Protein AF-F3QJ92-F1 (afdb_monomer_lite)

Secondary structure (DSSP, 8-state):
---EEEESSHHHHHHHHTTS-HHHHHHHHHHHHHHSSS-SEEEEEEEEETTEEEEEEEEGGGEEEEPPP-TTS-B--TTSPPSSSEEEEEEEEETTEEEEEEEEEEEETTEEEEETS-GGGEEEEEEPPGGGS------

Sequence (139 aa):
MAMKWRPNDLRVANVLRRNFSEKEIDENFRADIDRREFPEIIGFYREINPLLSMTFVVNSSAFSLCEDYQQEAWNPYPEILPPEEGEYLITVKIGERSEVRIGRWGIVGGDGEWVGEIQAQIQGFKELPVPYKKERKHG

Radius of gyration: 17.25 Å; chains: 1; bounding box: 54×30×50 Å

Foldseek 3Di:
DDWFKAFLDQVVLQVCVVPDDSVLVRVQLCVVVVVDVQDQWGKDKDDPDPVDIDIDIDGSVRIDGGDADDQADKDQRLSRDDPDWAWWWWWFDDPPDIDTDIWTWDQDPNDIDTPPDDSVRTRTIHHDDPVPPPPPPPD

Structure (mmCIF, N/CA/C/O backbone):
data_AF-F3QJ92-F1
#
_entry.id   AF-F3QJ92-F1
#
loop_
_atom_site.group_PDB
_atom_site.id
_atom_site.type_symbol
_atom_site.label_atom_id
_atom_site.label_alt_id
_atom_site.label_comp_id
_atom_site.label_asym_id
_atom_site.label_entity_id
_atom_site.label_seq_id
_atom_site.pdbx_PDB_ins_code
_atom_site.Cartn_x
_atom_site.Cartn_y
_atom_site.Cartn_z
_atom_site.occupancy
_atom_site.B_iso_or_equiv
_atom_site.auth_seq_id
_atom_site.auth_comp_id
_atom_site.auth_asym_id
_atom_site.auth_atom_id
_atom_site.pdbx_PDB_model_num
ATOM 1 N N . MET A 1 1 ? -8.920 -15.733 -6.005 1.00 57.53 1 MET A N 1
ATOM 2 C CA . MET A 1 1 ? -8.049 -14.856 -5.194 1.00 57.53 1 MET A CA 1
ATOM 3 C C . MET A 1 1 ? -8.952 -13.910 -4.420 1.00 57.53 1 MET A C 1
ATOM 5 O O . MET A 1 1 ? -10.008 -13.572 -4.940 1.00 57.53 1 MET A O 1
ATOM 9 N N . ALA A 1 2 ? -8.627 -13.571 -3.172 1.00 73.38 2 ALA A N 1
ATOM 10 C CA . ALA A 1 2 ? -9.459 -12.658 -2.390 1.00 73.38 2 ALA A CA 1
ATOM 11 C C . ALA A 1 2 ? -9.052 -11.214 -2.707 1.00 73.38 2 ALA A C 1
ATOM 13 O O . ALA A 1 2 ? -7.896 -10.853 -2.503 1.00 73.38 2 ALA A O 1
ATOM 14 N N . MET A 1 3 ? -9.983 -10.408 -3.215 1.00 82.75 3 MET A N 1
ATOM 15 C CA . MET A 1 3 ? -9.754 -8.975 -3.399 1.00 82.75 3 MET A CA 1
ATOM 16 C C . MET A 1 3 ? -9.686 -8.275 -2.040 1.00 82.75 3 MET A C 1
ATOM 18 O O . MET A 1 3 ? -10.430 -8.648 -1.135 1.00 82.75 3 MET A O 1
ATOM 22 N N . LYS A 1 4 ? -8.826 -7.270 -1.885 1.00 87.88 4 LYS A N 1
ATOM 23 C CA . LYS A 1 4 ? -8.653 -6.500 -0.645 1.00 87.88 4 LYS A CA 1
ATOM 24 C C . LYS A 1 4 ? -8.742 -5.011 -0.927 1.00 87.88 4 LYS A C 1
ATOM 26 O O . LYS A 1 4 ? -8.302 -4.553 -1.980 1.00 87.88 4 LYS A O 1
ATOM 31 N N . TRP A 1 5 ? -9.293 -4.264 0.016 1.00 88.62 5 TRP A N 1
ATOM 32 C CA . TRP A 1 5 ? -9.305 -2.811 -0.047 1.00 88.62 5 TRP A CA 1
ATOM 33 C C . TRP A 1 5 ? -7.938 -2.276 0.342 1.00 88.62 5 TRP A C 1
ATOM 35 O O . TRP A 1 5 ? -7.424 -2.570 1.421 1.00 88.62 5 TRP A O 1
ATOM 45 N N . ARG A 1 6 ? -7.336 -1.501 -0.558 1.00 89.62 6 ARG A N 1
ATOM 46 C CA . ARG A 1 6 ? -6.001 -0.936 -0.370 1.00 89.62 6 ARG A CA 1
ATOM 47 C C . ARG A 1 6 ? -5.987 0.546 -0.728 1.00 89.62 6 ARG A C 1
ATOM 49 O O . ARG A 1 6 ? -6.745 0.946 -1.614 1.00 89.62 6 ARG A O 1
ATOM 56 N N . PRO A 1 7 ? -5.154 1.364 -0.061 1.00 89.56 7 PRO A N 1
ATOM 57 C CA . PRO A 1 7 ? -5.062 2.777 -0.389 1.00 89.56 7 PRO A CA 1
ATOM 58 C C . PRO A 1 7 ? -4.461 2.972 -1.783 1.00 89.56 7 PRO A C 1
ATOM 60 O O . PRO A 1 7 ? -3.349 2.523 -2.013 1.00 89.56 7 PRO A O 1
ATOM 63 N N . ASN A 1 8 ? -5.150 3.670 -2.680 1.00 84.81 8 ASN A N 1
ATOM 64 C CA . ASN A 1 8 ? -4.718 3.928 -4.062 1.00 84.81 8 ASN A CA 1
ATOM 65 C C . ASN A 1 8 ? -3.875 5.212 -4.222 1.00 84.81 8 ASN A C 1
ATOM 67 O O . ASN A 1 8 ? -3.446 5.556 -5.323 1.00 84.81 8 ASN A O 1
ATOM 71 N N . ASP A 1 9 ? -3.623 5.919 -3.117 1.00 85.31 9 ASP A N 1
ATOM 72 C CA . ASP A 1 9 ? -2.714 7.058 -3.033 1.00 85.31 9 ASP A CA 1
ATOM 73 C C . ASP A 1 9 ? -1.500 6.693 -2.168 1.00 85.31 9 ASP A C 1
ATOM 75 O O . ASP A 1 9 ? -1.635 6.277 -1.016 1.00 85.31 9 ASP A O 1
ATOM 79 N N . LEU A 1 10 ? -0.292 6.883 -2.707 1.00 79.50 10 LEU A N 1
ATOM 80 C CA . LEU A 1 10 ? 0.963 6.534 -2.031 1.00 79.50 10 LEU A CA 1
ATOM 81 C C . LEU A 1 10 ? 1.181 7.286 -0.711 1.00 79.50 10 LEU A C 1
ATOM 83 O O . LEU A 1 10 ? 1.762 6.732 0.220 1.00 79.50 10 LEU A O 1
ATOM 87 N N . ARG A 1 11 ? 0.746 8.548 -0.604 1.00 82.75 11 ARG A N 1
ATOM 88 C CA . ARG A 1 11 ? 0.918 9.331 0.629 1.00 82.75 11 ARG A CA 1
ATOM 89 C C . ARG A 1 11 ? -0.011 8.805 1.710 1.00 82.75 11 ARG A C 1
ATOM 91 O O . ARG A 1 11 ? 0.432 8.616 2.841 1.00 82.75 11 ARG A O 1
ATOM 98 N N . VAL A 1 12 ? -1.263 8.525 1.351 1.00 88.81 12 VAL A N 1
ATOM 99 C CA . VAL A 1 12 ? -2.234 7.882 2.244 1.00 88.81 12 VAL A CA 1
ATOM 100 C C . VAL A 1 12 ? -1.714 6.513 2.679 1.00 88.81 12 VAL A C 1
ATOM 102 O O . VAL A 1 12 ? -1.661 6.235 3.877 1.00 88.81 12 VAL A O 1
ATOM 105 N N . ALA A 1 13 ? -1.253 5.694 1.731 1.00 87.00 13 ALA A N 1
ATOM 106 C CA . ALA A 1 13 ? -0.707 4.371 2.002 1.00 87.00 13 ALA A CA 1
ATOM 107 C C . ALA A 1 13 ? 0.460 4.427 2.998 1.00 87.00 13 ALA A C 1
ATOM 109 O O . ALA A 1 13 ? 0.458 3.703 3.991 1.00 87.00 13 ALA A O 1
ATOM 110 N N . ASN A 1 14 ? 1.422 5.331 2.788 1.00 83.19 14 ASN A N 1
ATOM 111 C CA . ASN A 1 14 ? 2.583 5.477 3.666 1.00 83.19 14 ASN A CA 1
ATOM 112 C C . ASN A 1 14 ? 2.197 5.929 5.082 1.00 83.19 14 ASN A C 1
ATOM 114 O O . ASN A 1 14 ? 2.737 5.415 6.060 1.00 83.19 14 ASN A O 1
ATOM 118 N N . VAL A 1 15 ? 1.248 6.862 5.217 1.00 88.94 15 VAL A N 1
ATOM 119 C CA . VAL A 1 15 ? 0.770 7.312 6.536 1.00 88.94 15 VAL A CA 1
ATOM 120 C C . VAL A 1 15 ? 0.066 6.178 7.279 1.00 88.94 15 VAL A C 1
ATOM 122 O O . VAL A 1 15 ? 0.338 5.963 8.463 1.00 88.94 15 VAL A O 1
ATOM 125 N N . LEU A 1 16 ? -0.807 5.433 6.597 1.00 91.06 16 LEU A N 1
ATOM 126 C CA . LEU A 1 16 ? -1.531 4.326 7.216 1.00 91.06 16 LEU A CA 1
ATOM 127 C C . LEU A 1 16 ? -0.586 3.184 7.599 1.00 91.06 16 LEU A C 1
ATOM 129 O O . LEU A 1 16 ? -0.650 2.719 8.729 1.00 91.06 16 LEU A O 1
ATOM 133 N N . ARG A 1 17 ? 0.356 2.793 6.735 1.00 89.00 17 ARG A N 1
ATOM 134 C CA . ARG A 1 17 ? 1.298 1.682 6.989 1.00 89.00 17 ARG A CA 1
ATOM 135 C C . ARG A 1 17 ? 2.239 1.891 8.161 1.00 89.00 17 ARG A C 1
ATOM 137 O O . ARG A 1 17 ? 2.628 0.928 8.810 1.00 89.00 17 ARG A O 1
ATOM 144 N N . ARG A 1 18 ? 2.580 3.143 8.464 1.00 87.81 18 ARG A N 1
ATOM 145 C CA . ARG A 1 18 ? 3.355 3.480 9.668 1.00 87.81 18 ARG A CA 1
ATOM 146 C C . ARG A 1 18 ? 2.605 3.173 10.959 1.00 87.81 18 ARG A C 1
ATOM 148 O O . ARG A 1 18 ? 3.222 3.063 12.011 1.00 87.81 18 ARG A O 1
ATOM 155 N N . ASN A 1 19 ? 1.281 3.071 10.883 1.00 90.81 19 ASN A N 1
ATOM 156 C CA . ASN A 1 19 ? 0.411 2.957 12.043 1.00 90.81 19 ASN A CA 1
ATOM 157 C C . ASN A 1 19 ? -0.429 1.685 12.045 1.00 90.81 19 ASN A C 1
ATOM 159 O O . ASN A 1 19 ? -0.901 1.321 13.115 1.00 90.81 19 ASN A O 1
ATOM 163 N N . PHE A 1 20 ? -0.631 1.030 10.899 1.00 91.19 20 PHE A N 1
ATOM 164 C CA . PHE A 1 20 ? -1.510 -0.119 10.687 1.00 91.19 20 PHE A CA 1
ATOM 165 C C . PHE A 1 20 ? -0.893 -1.114 9.707 1.00 91.19 20 PHE A C 1
ATOM 167 O O . PHE A 1 20 ? -0.297 -0.736 8.703 1.00 91.19 20 PHE A O 1
ATOM 174 N N . SER A 1 21 ? -1.075 -2.401 9.984 1.00 89.19 21 SER A N 1
ATOM 175 C CA . SER A 1 21 ? -0.761 -3.467 9.035 1.00 89.19 21 SER A CA 1
ATOM 176 C C . SER A 1 21 ? -1.748 -3.473 7.862 1.00 89.19 21 SER A C 1
ATOM 178 O O . SER A 1 21 ? -2.895 -3.056 8.001 1.00 89.19 21 SER A O 1
ATOM 180 N N . GLU A 1 22 ? -1.345 -4.027 6.713 1.00 86.25 22 GLU A N 1
ATOM 181 C CA . GLU A 1 22 ? -2.235 -4.188 5.546 1.00 86.25 22 GLU A CA 1
ATOM 182 C C . GLU A 1 22 ? -3.529 -4.939 5.883 1.00 86.25 22 GLU A C 1
ATOM 184 O O . GLU A 1 22 ? -4.590 -4.631 5.346 1.00 86.25 22 GLU A O 1
ATOM 189 N N . LYS A 1 23 ? -3.445 -5.914 6.796 1.00 89.12 23 LYS A N 1
ATOM 190 C CA . LYS A 1 23 ? -4.609 -6.664 7.268 1.00 89.12 23 LYS A CA 1
ATOM 191 C C . LYS A 1 23 ? -5.576 -5.759 8.033 1.00 89.12 23 LYS A C 1
ATOM 193 O O . LYS A 1 23 ? -6.763 -5.768 7.740 1.00 89.12 23 LYS A O 1
ATOM 198 N N . GLU A 1 24 ? -5.067 -4.960 8.972 1.00 92.44 24 GLU A N 1
ATOM 199 C CA . GLU A 1 24 ? -5.894 -4.009 9.724 1.00 92.44 24 GLU A CA 1
ATOM 200 C C . GLU A 1 24 ? -6.519 -2.954 8.807 1.00 92.44 24 GLU A C 1
ATOM 202 O O . GLU A 1 24 ? -7.640 -2.520 9.060 1.00 92.44 24 GLU A O 1
ATOM 207 N N . ILE A 1 25 ? -5.817 -2.543 7.746 1.00 92.12 25 ILE A N 1
ATOM 208 C CA . ILE A 1 25 ? -6.340 -1.577 6.778 1.00 92.12 25 ILE A CA 1
ATOM 209 C C . ILE A 1 25 ? -7.549 -2.159 6.024 1.00 92.12 25 ILE A C 1
ATOM 211 O O . ILE A 1 25 ? -8.610 -1.534 6.015 1.00 92.12 25 ILE A O 1
ATOM 215 N N . ASP A 1 26 ? -7.414 -3.361 5.449 1.00 91.81 26 ASP A N 1
ATOM 216 C CA . ASP A 1 26 ? -8.501 -4.046 4.728 1.00 91.81 26 ASP A CA 1
ATOM 217 C C . ASP A 1 26 ? -9.689 -4.356 5.654 1.00 91.81 26 ASP A C 1
ATOM 219 O O . ASP A 1 26 ? -10.835 -4.071 5.310 1.00 91.81 26 ASP A O 1
ATOM 223 N N . GLU A 1 27 ? -9.434 -4.881 6.857 1.00 91.56 27 GLU A N 1
ATOM 224 C CA . GLU A 1 27 ? -10.488 -5.236 7.816 1.00 91.56 27 GLU A CA 1
ATOM 225 C C . GLU A 1 27 ? -11.277 -4.013 8.306 1.00 91.56 27 GLU A C 1
ATOM 227 O O . GLU A 1 2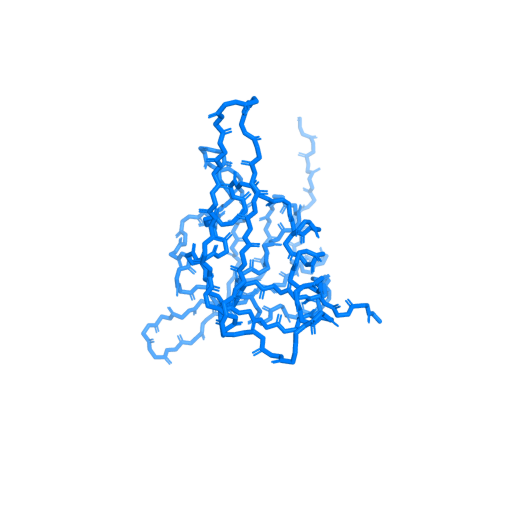7 ? -12.505 -4.078 8.375 1.00 91.56 27 GLU A O 1
ATOM 232 N N . ASN A 1 28 ? -10.609 -2.890 8.602 1.00 90.50 28 ASN A N 1
ATOM 233 C CA . ASN A 1 28 ? -11.299 -1.660 9.008 1.00 90.50 28 ASN A CA 1
ATOM 234 C C . ASN A 1 28 ? -12.142 -1.082 7.868 1.00 90.50 28 ASN A C 1
ATOM 236 O O . ASN A 1 28 ? -13.296 -0.719 8.090 1.00 90.50 28 ASN A O 1
ATOM 240 N N . PHE A 1 29 ? -11.595 -1.030 6.649 1.00 90.06 29 PHE A N 1
ATOM 241 C CA . PHE A 1 29 ? -12.340 -0.522 5.498 1.00 90.06 29 PHE A CA 1
ATOM 242 C C . PHE A 1 29 ? -13.585 -1.376 5.224 1.00 90.06 29 PHE A C 1
ATOM 244 O O . PHE A 1 29 ? -14.684 -0.842 5.061 1.00 90.06 29 PHE A O 1
ATOM 251 N N . ARG A 1 30 ? -13.433 -2.708 5.235 1.00 89.00 30 ARG A N 1
ATOM 252 C CA . ARG A 1 30 ? -14.548 -3.653 5.072 1.00 89.00 30 ARG A CA 1
ATOM 253 C C . ARG A 1 30 ? -15.609 -3.480 6.150 1.00 89.00 30 ARG A C 1
ATOM 255 O O . ARG A 1 30 ? -16.790 -3.415 5.838 1.00 89.00 30 ARG A O 1
ATOM 262 N N . ALA A 1 31 ? -15.198 -3.352 7.409 1.00 86.69 31 ALA A N 1
ATOM 263 C CA . ALA A 1 31 ? -16.140 -3.163 8.503 1.00 86.69 31 ALA A CA 1
ATOM 264 C C . ALA A 1 31 ? -16.985 -1.888 8.339 1.00 86.69 31 ALA A C 1
ATOM 266 O O . ALA A 1 31 ? -18.152 -1.893 8.728 1.00 86.69 31 ALA A O 1
ATOM 267 N N . ASP A 1 32 ? -16.430 -0.814 7.769 1.00 85.44 32 ASP A N 1
ATOM 268 C CA . ASP A 1 32 ? -17.165 0.434 7.543 1.00 85.44 32 ASP A CA 1
ATOM 269 C C . ASP A 1 32 ? -18.097 0.356 6.322 1.00 85.44 32 ASP A C 1
ATOM 271 O O . ASP A 1 32 ? -19.254 0.767 6.427 1.00 85.44 32 ASP A O 1
ATOM 275 N N . ILE A 1 33 ? -17.646 -0.212 5.196 1.00 82.62 33 ILE A N 1
ATOM 276 C CA . ILE A 1 33 ? -18.477 -0.361 3.984 1.00 82.62 33 ILE A CA 1
ATOM 277 C C . ILE A 1 33 ? -19.583 -1.419 4.141 1.00 82.62 33 ILE A C 1
ATOM 279 O O . ILE A 1 33 ? -20.658 -1.261 3.573 1.00 82.62 33 ILE A O 1
ATOM 283 N N . ASP A 1 34 ? -19.373 -2.458 4.956 1.00 80.25 34 ASP A N 1
ATOM 284 C CA . ASP A 1 34 ? -20.410 -3.453 5.269 1.00 80.25 34 ASP A CA 1
ATOM 285 C C . ASP A 1 34 ? -21.496 -2.874 6.196 1.00 80.25 34 ASP A C 1
ATOM 287 O O . ASP A 1 34 ? -22.637 -3.338 6.207 1.00 80.25 34 ASP A O 1
ATOM 291 N N . ARG A 1 35 ? -21.150 -1.863 7.006 1.00 76.56 35 ARG A N 1
ATOM 292 C CA . ARG A 1 35 ? -22.068 -1.215 7.961 1.00 76.56 35 ARG A CA 1
ATOM 293 C C . ARG A 1 35 ? -22.793 -0.004 7.387 1.00 76.56 35 ARG A C 1
ATOM 295 O O . ARG A 1 35 ? -23.847 0.361 7.909 1.00 76.56 35 ARG A O 1
ATOM 302 N N . ARG A 1 36 ? -22.213 0.666 6.393 1.00 69.62 36 ARG A N 1
ATOM 303 C CA . ARG A 1 36 ? -22.710 1.921 5.818 1.00 69.62 36 ARG A CA 1
ATOM 304 C C . ARG A 1 36 ? -22.731 1.783 4.302 1.00 69.62 36 ARG A C 1
ATOM 306 O O . ARG A 1 36 ? -21.717 1.424 3.719 1.00 69.62 36 ARG A O 1
ATOM 313 N N . GLU A 1 37 ? -23.845 2.120 3.653 1.00 66.06 37 GLU A N 1
ATOM 314 C CA . GLU A 1 37 ? -23.861 2.249 2.191 1.00 66.06 37 GLU A CA 1
ATOM 315 C C . GLU A 1 37 ? -22.891 3.368 1.777 1.00 66.06 37 GLU A C 1
ATOM 317 O O . GLU A 1 37 ? -23.198 4.547 1.925 1.00 66.06 37 GLU A O 1
ATOM 322 N N . PHE A 1 38 ? -21.702 2.980 1.306 1.00 64.56 38 PHE A N 1
ATOM 323 C CA . PHE A 1 38 ? -20.657 3.849 0.751 1.00 64.56 38 PHE A CA 1
ATOM 324 C C . PHE A 1 38 ? -20.296 5.062 1.627 1.00 64.56 38 PHE A C 1
ATOM 326 O O . PHE A 1 38 ? -20.601 6.204 1.274 1.00 64.56 38 PHE A O 1
ATOM 333 N N . PRO A 1 39 ? -19.603 4.852 2.762 1.00 79.31 39 PRO A N 1
ATOM 334 C CA . PRO A 1 39 ? -19.139 5.964 3.580 1.00 79.31 39 PRO A CA 1
ATOM 335 C C . PRO A 1 39 ? -18.194 6.863 2.769 1.00 79.31 39 PRO A C 1
ATOM 337 O O . PRO A 1 39 ? -17.254 6.375 2.151 1.00 79.31 39 PRO A O 1
ATOM 340 N N . GLU A 1 40 ? -18.397 8.183 2.795 1.00 86.94 40 GLU A N 1
ATOM 341 C CA . GLU A 1 40 ? -17.460 9.149 2.183 1.00 86.94 40 GLU A CA 1
ATOM 342 C C . GLU A 1 40 ? -16.095 9.155 2.888 1.00 86.94 40 GLU A C 1
ATOM 344 O O . GLU A 1 40 ? -15.077 9.552 2.322 1.00 86.94 40 GLU A O 1
ATOM 349 N N . ILE A 1 41 ? -16.075 8.729 4.151 1.00 89.81 41 ILE A N 1
ATOM 350 C CA . ILE A 1 41 ? -14.928 8.815 5.044 1.00 89.81 41 ILE A CA 1
ATOM 351 C C . ILE A 1 41 ? -14.804 7.522 5.846 1.00 89.81 41 ILE A C 1
ATOM 353 O O . ILE A 1 41 ? -15.787 7.049 6.414 1.00 89.81 41 ILE A O 1
ATOM 357 N N . ILE A 1 42 ? -13.575 7.022 5.949 1.00 90.56 42 ILE A N 1
ATOM 358 C CA . ILE A 1 42 ? -13.178 5.872 6.761 1.00 90.56 42 ILE A CA 1
ATOM 359 C C . ILE A 1 42 ? -12.332 6.358 7.938 1.00 90.56 42 ILE A C 1
ATOM 361 O O . ILE A 1 42 ? -11.399 7.152 7.766 1.00 90.56 42 ILE A O 1
ATOM 365 N N . GLY A 1 43 ? -12.663 5.879 9.137 1.00 90.62 43 GLY A N 1
ATOM 366 C CA . GLY A 1 43 ? -11.916 6.163 10.360 1.00 90.62 43 GLY A CA 1
ATOM 367 C C . GLY A 1 43 ? -11.021 4.994 10.769 1.00 90.62 43 GLY A C 1
ATOM 368 O O . GLY A 1 43 ? -11.513 3.891 10.978 1.00 90.62 43 GLY A O 1
ATOM 369 N N . PHE A 1 44 ? -9.724 5.242 10.960 1.00 92.69 44 PHE A N 1
ATOM 370 C CA . PHE A 1 44 ? -8.795 4.281 11.563 1.00 92.69 44 PHE A CA 1
ATOM 371 C C . PHE A 1 44 ? -8.426 4.729 12.972 1.00 92.69 44 PHE A C 1
ATOM 373 O O . PHE A 1 44 ? -8.010 5.871 13.175 1.00 92.69 44 PHE A O 1
ATOM 380 N N . TYR A 1 45 ? -8.546 3.824 13.939 1.00 90.88 45 TYR A N 1
ATOM 381 C CA . TYR A 1 45 ? -8.322 4.106 15.354 1.00 90.88 45 TYR A CA 1
ATOM 382 C C . TYR A 1 45 ? -7.168 3.270 15.908 1.00 90.88 45 TYR A C 1
ATOM 384 O O . TYR A 1 45 ? -7.123 2.055 15.714 1.00 90.88 45 TYR A O 1
ATOM 392 N N . ARG A 1 46 ? -6.255 3.912 16.642 1.00 91.19 46 ARG A N 1
ATOM 393 C CA . ARG A 1 46 ? -5.170 3.253 17.377 1.00 91.19 46 ARG A CA 1
ATOM 394 C C . ARG A 1 46 ? -5.109 3.806 18.797 1.00 91.19 46 ARG A C 1
ATOM 396 O O . ARG A 1 46 ? -4.875 4.998 18.992 1.00 91.19 46 ARG A O 1
ATOM 403 N N . GLU A 1 47 ? -5.288 2.945 19.792 1.00 93.38 47 GLU A N 1
ATOM 404 C CA . GLU A 1 47 ? -5.010 3.307 21.183 1.00 93.38 47 GLU A CA 1
ATOM 405 C C . GLU A 1 47 ? -3.496 3.302 21.420 1.00 93.38 47 GLU A C 1
ATOM 407 O O . GLU A 1 47 ? -2.809 2.350 21.050 1.00 93.38 47 GLU A O 1
ATOM 412 N N . ILE A 1 48 ? -2.975 4.379 22.008 1.00 90.94 48 ILE A N 1
ATOM 413 C CA . ILE A 1 48 ? -1.563 4.500 22.392 1.00 90.94 48 ILE A CA 1
ATOM 414 C C . ILE A 1 48 ? -1.402 4.142 23.873 1.00 90.94 48 ILE A C 1
ATOM 416 O O . ILE A 1 48 ? -0.443 3.476 24.256 1.00 90.94 48 ILE A O 1
ATOM 420 N N . ASN A 1 49 ? -2.345 4.587 24.706 1.00 93.50 49 ASN A N 1
ATOM 421 C CA . ASN A 1 49 ? -2.515 4.193 26.102 1.00 93.50 49 ASN A CA 1
ATOM 422 C C . ASN A 1 49 ? -3.960 4.520 26.555 1.00 93.50 49 ASN A C 1
ATOM 424 O O . ASN A 1 49 ? -4.684 5.175 25.803 1.00 93.50 49 ASN A O 1
ATOM 428 N N . PRO A 1 50 ? -4.372 4.173 27.790 1.00 95.62 50 PRO A N 1
ATOM 429 C CA . PRO A 1 50 ? -5.760 4.348 28.235 1.00 95.62 50 PRO A CA 1
ATOM 430 C C . PRO A 1 50 ? -6.306 5.785 28.203 1.00 95.62 50 PRO A C 1
ATOM 432 O O . PRO A 1 50 ? -7.514 5.982 28.295 1.00 95.62 50 PRO A O 1
ATOM 435 N N . LEU A 1 51 ? -5.436 6.796 28.120 1.00 95.31 51 LEU A N 1
ATOM 436 C CA . LEU A 1 51 ? -5.803 8.214 28.084 1.00 95.31 51 LEU A CA 1
ATOM 437 C C . LEU A 1 51 ? -5.490 8.883 26.736 1.00 95.31 51 LEU A C 1
ATOM 439 O O . LEU A 1 51 ? -5.806 10.059 26.561 1.00 95.31 51 LEU A O 1
ATOM 443 N N . LEU A 1 52 ? -4.854 8.175 25.797 1.00 92.62 52 LEU A N 1
ATOM 444 C CA . LEU A 1 52 ? -4.395 8.729 24.526 1.00 92.62 52 LEU A CA 1
ATOM 445 C C . LEU A 1 52 ? -4.659 7.764 23.374 1.00 92.62 52 LEU A C 1
ATOM 447 O O . LEU A 1 52 ? -4.148 6.644 23.336 1.00 92.62 52 LEU A O 1
ATOM 451 N N . SER A 1 53 ? -5.368 8.261 22.370 1.00 92.75 53 SER A N 1
ATOM 452 C CA . SER A 1 53 ? -5.604 7.564 21.115 1.00 92.75 53 SER A CA 1
ATOM 453 C C . SER A 1 53 ? -5.312 8.461 19.921 1.00 92.75 53 SER A C 1
ATOM 455 O O . SER A 1 53 ? -5.327 9.690 20.010 1.00 92.75 53 SER A O 1
ATOM 457 N N . MET A 1 54 ? -5.020 7.824 18.794 1.00 93.94 54 MET A N 1
ATOM 458 C CA . MET A 1 54 ? -4.795 8.471 17.514 1.00 93.94 54 MET A CA 1
ATOM 459 C C . MET A 1 54 ? -5.865 8.011 16.529 1.00 93.94 54 MET A C 1
ATOM 461 O O . MET A 1 54 ? -6.157 6.820 16.419 1.00 93.94 54 MET A O 1
ATOM 465 N N . THR A 1 55 ? -6.456 8.973 15.824 1.00 92.69 55 THR A N 1
ATOM 466 C CA . THR A 1 55 ? -7.476 8.721 14.804 1.00 92.69 55 THR A CA 1
ATOM 467 C C . THR A 1 55 ? -7.004 9.278 13.471 1.00 92.69 55 THR A C 1
ATOM 469 O O . THR A 1 55 ? -6.587 10.433 13.395 1.00 92.69 55 THR A O 1
ATOM 472 N N . PHE A 1 56 ? -7.101 8.467 12.422 1.00 93.12 56 PHE A N 1
ATOM 473 C CA . PHE A 1 56 ? -6.878 8.881 11.042 1.00 93.12 56 PHE A CA 1
ATOM 474 C C . PHE A 1 56 ? -8.209 8.887 10.314 1.00 93.12 56 PHE A C 1
ATOM 476 O O . PHE A 1 56 ? -8.979 7.934 10.402 1.00 93.12 56 PHE A O 1
ATOM 483 N N . VAL A 1 57 ? -8.4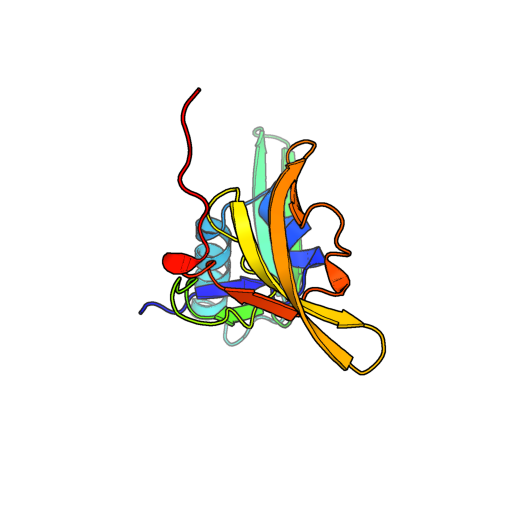62 9.968 9.591 1.00 92.44 57 VAL A N 1
ATOM 484 C CA . VAL A 1 57 ? -9.696 10.179 8.844 1.00 92.44 57 VAL A CA 1
ATOM 485 C C . VAL A 1 57 ? -9.314 10.287 7.379 1.00 92.44 57 VAL A C 1
ATOM 487 O O . VAL A 1 57 ? -8.547 11.175 7.006 1.00 92.44 57 VAL A O 1
ATOM 490 N N . VAL A 1 58 ? -9.797 9.355 6.564 1.00 92.38 58 VAL A N 1
ATOM 491 C CA . VAL A 1 58 ? -9.394 9.228 5.160 1.00 92.38 58 VAL A CA 1
ATOM 492 C C . VAL A 1 58 ? -10.637 9.197 4.285 1.00 92.38 58 VAL A C 1
ATOM 494 O O . VAL A 1 58 ? -11.614 8.541 4.632 1.00 92.38 58 VAL A O 1
ATOM 497 N N . ASN A 1 59 ? -10.616 9.896 3.151 1.00 92.94 59 ASN A N 1
ATOM 498 C CA . ASN A 1 59 ? -11.702 9.785 2.180 1.00 92.94 59 ASN A CA 1
ATOM 499 C C . ASN A 1 59 ? -11.723 8.364 1.593 1.00 92.94 59 ASN A C 1
ATOM 501 O O . ASN A 1 59 ? -10.671 7.838 1.225 1.00 92.94 59 ASN A O 1
ATOM 505 N N . SER A 1 60 ? -12.897 7.744 1.488 1.00 90.38 60 SER A N 1
ATOM 506 C CA . SER A 1 60 ? -13.020 6.388 0.939 1.00 90.38 60 SER A CA 1
ATOM 507 C C . SER A 1 60 ? -12.580 6.291 -0.523 1.00 90.38 60 SER A C 1
ATOM 509 O O . SER A 1 60 ? -12.112 5.236 -0.940 1.00 90.38 60 SER A O 1
ATOM 511 N N . SER A 1 61 ? -12.614 7.395 -1.280 1.00 90.31 61 SER A N 1
ATOM 512 C CA . SER A 1 61 ? -12.092 7.468 -2.651 1.00 90.31 61 SER A CA 1
ATOM 513 C C . SER A 1 61 ? -10.588 7.204 -2.743 1.00 90.31 61 SER A C 1
ATOM 515 O O . SER A 1 61 ? -10.083 6.904 -3.823 1.00 90.31 61 SER A O 1
ATOM 517 N N . ALA A 1 62 ? -9.861 7.328 -1.627 1.00 90.19 62 ALA A N 1
ATOM 518 C CA . ALA A 1 62 ? -8.446 6.992 -1.542 1.00 90.19 62 ALA A CA 1
ATOM 519 C C . ALA A 1 62 ? -8.198 5.478 -1.465 1.00 90.19 62 ALA A C 1
ATOM 521 O O . ALA A 1 62 ? -7.068 5.069 -1.218 1.00 90.19 62 ALA A O 1
ATOM 522 N N . PHE A 1 63 ? -9.229 4.645 -1.632 1.00 90.25 63 PHE A N 1
ATOM 523 C CA . PHE A 1 63 ? -9.130 3.193 -1.626 1.00 90.25 63 PHE A CA 1
ATOM 524 C C . PHE A 1 63 ? -9.671 2.590 -2.915 1.00 90.25 63 PHE A C 1
ATOM 526 O O . PHE A 1 63 ? -10.656 3.053 -3.489 1.00 90.25 63 PHE A O 1
ATOM 533 N N . SER A 1 64 ? -9.032 1.506 -3.335 1.00 87.62 64 SER A N 1
ATOM 534 C CA . SER A 1 64 ? -9.458 0.675 -4.451 1.00 87.62 64 SER A CA 1
ATOM 535 C C . SER A 1 64 ? -9.496 -0.782 -4.017 1.00 87.62 64 SER A C 1
ATOM 537 O O . SER A 1 64 ? -8.744 -1.213 -3.138 1.00 87.62 64 SER A O 1
ATOM 539 N N . LEU A 1 65 ? -10.385 -1.547 -4.644 1.00 86.44 65 LEU A N 1
ATOM 540 C CA . LEU A 1 65 ? -10.424 -2.990 -4.491 1.00 86.44 65 LEU A CA 1
ATOM 541 C C . LEU A 1 65 ? -9.359 -3.597 -5.414 1.00 86.44 65 LEU A C 1
ATOM 543 O O . LEU A 1 65 ? -9.465 -3.493 -6.636 1.00 86.44 65 LEU A O 1
ATOM 547 N N . CYS A 1 66 ? -8.329 -4.199 -4.825 1.00 82.81 66 CYS A N 1
ATOM 548 C CA . CYS A 1 66 ? -7.148 -4.687 -5.536 1.00 82.81 66 CYS A CA 1
ATOM 549 C C . CYS A 1 66 ? -6.892 -6.165 -5.221 1.00 82.81 66 CYS A C 1
ATOM 551 O O . CYS A 1 66 ? -7.242 -6.666 -4.148 1.00 82.81 66 CYS A O 1
ATOM 553 N N . GLU A 1 67 ? -6.252 -6.876 -6.144 1.00 80.50 67 GLU A N 1
ATOM 554 C CA . GLU A 1 67 ? -5.737 -8.219 -5.869 1.00 80.50 67 GLU A CA 1
ATOM 555 C C . GLU A 1 67 ? -4.441 -8.156 -5.043 1.00 80.50 67 GLU A C 1
ATOM 557 O O . GLU A 1 67 ? -3.782 -7.119 -4.946 1.00 80.50 67 GLU A O 1
ATOM 562 N N . ASP A 1 68 ? -4.079 -9.272 -4.409 1.00 78.00 68 ASP A N 1
ATOM 563 C CA . ASP A 1 68 ? -2.764 -9.413 -3.785 1.00 78.00 68 ASP A CA 1
ATOM 564 C C . ASP A 1 68 ? -1.655 -9.421 -4.845 1.00 78.00 68 ASP A C 1
ATOM 566 O O . ASP A 1 68 ? -1.874 -9.864 -5.973 1.00 78.00 68 ASP A O 1
ATOM 570 N N . TYR A 1 69 ? -0.446 -8.999 -4.456 1.00 79.19 69 TYR A N 1
ATOM 571 C CA . TYR A 1 69 ? 0.742 -9.108 -5.305 1.00 79.19 69 TYR A CA 1
ATOM 572 C C . TYR A 1 69 ? 0.869 -10.524 -5.887 1.00 79.19 69 TYR A C 1
ATOM 574 O O . TYR A 1 69 ? 0.894 -11.508 -5.147 1.00 79.19 69 TYR A O 1
ATOM 582 N N . GLN A 1 70 ? 0.944 -10.609 -7.215 1.00 80.69 70 GLN A N 1
ATOM 583 C CA . GLN A 1 70 ? 1.184 -11.843 -7.955 1.00 80.69 70 GLN A CA 1
ATOM 584 C C . GLN A 1 70 ? 2.585 -11.772 -8.556 1.00 80.69 70 GLN A C 1
ATOM 586 O O . GLN A 1 70 ? 2.864 -10.893 -9.370 1.00 80.69 70 GLN A O 1
ATOM 591 N N . GLN A 1 71 ? 3.453 -12.706 -8.176 1.00 81.38 71 GLN A N 1
ATOM 592 C CA . GLN A 1 71 ? 4.867 -12.709 -8.556 1.00 81.38 71 GLN A CA 1
ATOM 593 C C . GLN A 1 71 ? 5.061 -12.712 -10.087 1.00 81.38 71 GLN A C 1
ATOM 595 O O . GLN A 1 71 ? 5.958 -12.062 -10.628 1.00 81.38 71 GLN A O 1
ATOM 600 N N . GLU A 1 72 ? 4.201 -13.426 -10.810 1.00 83.12 72 GLU A N 1
ATOM 601 C CA . GLU A 1 72 ? 4.275 -13.606 -12.258 1.00 83.12 72 GLU A CA 1
ATOM 602 C C . GLU A 1 72 ? 3.595 -12.480 -13.052 1.00 83.12 72 GLU A C 1
ATOM 604 O O . GLU A 1 72 ? 3.802 -12.385 -14.269 1.00 83.12 72 GLU A O 1
ATOM 609 N N . ALA A 1 73 ? 2.819 -11.613 -12.400 1.00 85.38 73 ALA A N 1
ATOM 610 C CA . ALA A 1 73 ? 2.097 -10.523 -13.045 1.00 85.38 73 ALA A CA 1
ATOM 611 C C . ALA A 1 73 ? 2.753 -9.167 -12.760 1.00 85.38 73 ALA A C 1
ATOM 613 O O . ALA A 1 73 ? 3.456 -8.978 -11.771 1.00 85.38 73 ALA A O 1
ATOM 614 N N . TRP A 1 74 ? 2.523 -8.202 -13.650 1.00 86.31 74 TRP A N 1
ATOM 615 C CA . TRP A 1 74 ? 2.789 -6.810 -13.310 1.00 86.31 74 TRP A CA 1
ATOM 616 C C . TRP A 1 74 ? 1.770 -6.362 -12.276 1.00 86.31 74 TRP A C 1
ATOM 618 O O . TRP A 1 74 ? 0.571 -6.489 -12.506 1.00 86.31 74 TRP A O 1
ATOM 628 N N . ASN A 1 75 ? 2.253 -5.817 -11.169 1.00 84.88 75 ASN A N 1
ATOM 629 C CA . ASN A 1 75 ? 1.429 -5.113 -10.214 1.00 84.88 75 ASN A CA 1
ATOM 630 C C . ASN A 1 75 ? 1.183 -3.676 -10.721 1.00 84.88 75 ASN A C 1
ATOM 632 O O . ASN A 1 75 ? 2.140 -2.896 -10.759 1.00 84.88 75 ASN A O 1
ATOM 636 N N . PRO A 1 76 ? -0.055 -3.311 -11.107 1.00 72.88 76 PRO A N 1
ATOM 637 C CA . PRO A 1 76 ? -0.390 -1.964 -11.570 1.00 72.88 76 PRO A CA 1
ATOM 638 C C . PRO A 1 76 ? -0.646 -0.983 -10.414 1.00 72.88 76 PRO A C 1
ATOM 640 O O . PRO A 1 76 ? -0.952 0.180 -10.663 1.00 72.88 76 PRO A O 1
ATOM 643 N N . TYR A 1 77 ? -0.560 -1.453 -9.167 1.00 76.19 77 TYR A N 1
ATOM 644 C CA . TYR A 1 77 ? -0.850 -0.695 -7.957 1.00 76.19 77 TYR A CA 1
ATOM 645 C C . TYR A 1 77 ? 0.469 -0.280 -7.292 1.00 76.19 77 TYR A C 1
ATOM 647 O O . TYR A 1 77 ? 1.059 -1.090 -6.563 1.00 76.19 77 TYR A O 1
ATOM 655 N N . PRO A 1 78 ? 0.984 0.940 -7.546 1.00 68.69 78 PRO A N 1
ATOM 656 C CA . PRO A 1 78 ? 2.253 1.402 -6.979 1.00 68.69 78 PRO A CA 1
ATOM 657 C C . PRO A 1 78 ? 2.249 1.432 -5.445 1.00 68.69 78 PRO A C 1
ATOM 659 O O . PRO A 1 78 ? 3.310 1.392 -4.824 1.00 68.69 78 PRO A O 1
ATOM 662 N N . GLU A 1 79 ? 1.069 1.477 -4.831 1.00 74.94 79 GLU A N 1
ATOM 663 C CA . GLU A 1 79 ? 0.866 1.326 -3.401 1.00 74.94 79 GLU A CA 1
ATOM 664 C C . GLU A 1 79 ? 1.221 -0.068 -2.887 1.00 74.94 79 GLU A C 1
ATOM 666 O O . GLU A 1 79 ? 1.711 -0.166 -1.774 1.00 74.94 79 GLU A O 1
ATOM 671 N N . ILE A 1 80 ? 0.980 -1.161 -3.608 1.00 78.06 80 ILE A N 1
ATOM 672 C CA . ILE A 1 80 ? 1.261 -2.503 -3.086 1.00 78.06 80 ILE A CA 1
ATOM 673 C C . ILE A 1 80 ? 2.774 -2.654 -3.120 1.00 78.06 80 ILE A C 1
ATOM 675 O O . ILE A 1 80 ? 3.348 -2.581 -4.186 1.00 78.06 80 ILE A O 1
ATOM 679 N N . LEU A 1 81 ? 3.439 -2.822 -1.982 1.00 82.06 81 LEU A N 1
ATOM 680 C CA . LEU A 1 81 ? 4.903 -2.858 -1.947 1.00 82.06 81 LEU A CA 1
ATOM 681 C C . LEU A 1 81 ? 5.428 -4.277 -2.220 1.00 82.06 81 LEU A C 1
ATOM 683 O O . LEU A 1 81 ? 4.717 -5.247 -1.934 1.00 82.06 81 LEU A O 1
ATOM 687 N N . PRO A 1 82 ? 6.654 -4.427 -2.753 1.00 86.81 82 PRO A N 1
ATOM 688 C CA . PRO A 1 82 ? 7.278 -5.737 -2.868 1.00 86.81 82 PRO A CA 1
ATOM 689 C C . PRO A 1 82 ? 7.388 -6.436 -1.499 1.00 86.81 82 PRO A C 1
ATOM 691 O O . PRO A 1 82 ? 7.687 -5.776 -0.498 1.00 86.81 82 PRO A O 1
ATOM 694 N N . PRO A 1 83 ? 7.144 -7.759 -1.432 1.00 82.25 83 PRO A N 1
ATOM 695 C CA . PRO A 1 83 ? 7.094 -8.489 -0.165 1.00 82.25 83 PRO A CA 1
ATOM 696 C C . PRO A 1 83 ? 8.474 -8.730 0.462 1.00 82.25 83 PRO A C 1
ATOM 698 O O . PRO A 1 83 ? 8.564 -8.913 1.673 1.00 82.25 83 PRO A O 1
ATOM 701 N N . GLU A 1 84 ? 9.540 -8.737 -0.341 1.00 86.62 84 GLU A N 1
ATOM 702 C CA . GLU A 1 84 ? 10.910 -9.010 0.095 1.00 86.62 84 GLU A CA 1
ATOM 703 C C . GLU A 1 84 ? 11.871 -7.950 -0.454 1.00 86.62 84 GLU A C 1
ATOM 705 O O . GLU A 1 84 ? 11.642 -7.368 -1.512 1.00 86.62 84 GLU A O 1
ATOM 710 N N . GLU A 1 85 ? 12.975 -7.692 0.250 1.00 89.12 85 GLU A N 1
ATOM 711 C CA . GLU A 1 85 ? 14.052 -6.865 -0.300 1.00 89.12 85 GLU A CA 1
ATOM 712 C C . GLU A 1 85 ? 14.740 -7.579 -1.467 1.00 89.12 85 GLU A C 1
ATOM 714 O O . GLU A 1 85 ? 15.086 -8.762 -1.381 1.00 89.12 85 GLU A O 1
ATOM 719 N N . GLY A 1 86 ? 15.017 -6.856 -2.551 1.00 90.81 86 GLY A N 1
ATOM 720 C CA . GLY A 1 86 ? 15.640 -7.471 -3.715 1.00 90.81 86 GLY A CA 1
ATOM 721 C C . GLY A 1 86 ? 15.525 -6.680 -5.006 1.00 90.81 86 GLY A C 1
ATOM 722 O O . GLY A 1 86 ? 15.149 -5.510 -5.024 1.00 90.81 86 GLY A O 1
ATOM 723 N N . GLU A 1 87 ? 15.903 -7.340 -6.097 1.00 92.50 87 GLU A N 1
ATOM 724 C CA . GLU A 1 87 ? 15.794 -6.811 -7.454 1.00 92.50 87 GLU A CA 1
ATOM 725 C C . GLU A 1 87 ? 14.443 -7.202 -8.067 1.00 92.50 87 GLU A C 1
ATOM 727 O O . GLU A 1 87 ? 14.042 -8.367 -8.041 1.00 92.50 87 GLU A O 1
ATOM 732 N N . TYR A 1 88 ? 13.775 -6.223 -8.668 1.00 92.19 88 TYR A N 1
ATOM 733 C CA . TYR A 1 88 ? 12.483 -6.362 -9.333 1.00 92.19 88 TYR A CA 1
ATOM 734 C C . TYR A 1 88 ? 12.537 -5.690 -10.702 1.00 92.19 88 TYR A C 1
ATOM 736 O O . TYR A 1 88 ? 13.318 -4.764 -10.927 1.00 92.19 88 TYR A O 1
ATOM 744 N N . LEU A 1 89 ? 11.676 -6.118 -11.622 1.00 92.88 89 LEU A N 1
ATOM 745 C CA . LEU A 1 89 ? 11.364 -5.303 -12.789 1.00 92.88 89 LEU A CA 1
ATOM 746 C C . LEU A 1 89 ? 10.427 -4.187 -12.344 1.00 92.88 89 LEU A C 1
ATOM 748 O O . LEU A 1 89 ? 9.393 -4.463 -11.747 1.00 92.88 89 LEU A O 1
ATOM 752 N N . ILE A 1 90 ? 10.766 -2.943 -12.653 1.00 91.62 90 ILE A N 1
ATOM 753 C CA . ILE A 1 90 ? 9.938 -1.771 -12.374 1.00 91.62 90 ILE A CA 1
ATOM 754 C C . ILE A 1 90 ? 9.607 -1.053 -13.674 1.00 91.62 90 ILE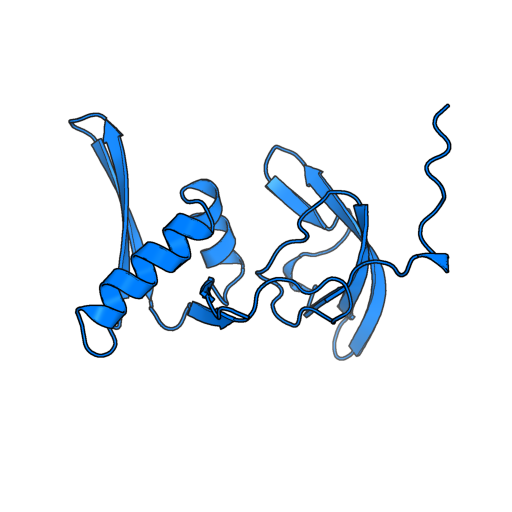 A C 1
ATOM 756 O O . ILE A 1 90 ? 10.428 -1.006 -14.590 1.00 91.62 90 ILE A O 1
ATOM 760 N N . THR A 1 91 ? 8.411 -0.480 -13.746 1.00 91.56 91 THR A N 1
ATOM 761 C CA . THR A 1 91 ? 8.042 0.489 -14.780 1.00 91.56 91 THR A CA 1
ATOM 762 C C . THR A 1 91 ? 8.132 1.881 -14.173 1.00 91.56 91 THR A C 1
ATOM 764 O O . THR A 1 91 ? 7.473 2.152 -13.168 1.00 91.56 91 THR A O 1
ATOM 767 N N . VAL A 1 92 ? 8.936 2.761 -14.769 1.00 89.94 92 VAL A N 1
ATOM 768 C CA . VAL A 1 92 ? 9.136 4.135 -14.291 1.00 89.94 92 VAL A CA 1
ATOM 769 C C . VAL A 1 92 ? 8.695 5.137 -15.346 1.00 89.94 92 VAL A C 1
ATOM 771 O O . VAL A 1 92 ? 9.008 4.988 -16.526 1.00 89.94 92 VAL A O 1
ATOM 774 N N . LYS A 1 93 ? 7.985 6.179 -14.915 1.00 89.19 93 LYS A N 1
ATOM 775 C CA . LYS A 1 93 ? 7.577 7.302 -15.753 1.00 89.19 93 LYS A CA 1
ATOM 776 C C . LYS A 1 93 ? 8.693 8.341 -15.843 1.00 89.19 93 LYS A C 1
ATOM 778 O O . LYS A 1 93 ? 9.045 8.967 -14.844 1.00 89.19 93 LYS A O 1
ATOM 783 N N . ILE A 1 94 ? 9.189 8.580 -17.052 1.00 87.38 94 ILE A N 1
ATOM 784 C CA . ILE A 1 94 ? 10.200 9.593 -17.367 1.00 87.38 94 ILE A CA 1
ATOM 785 C C . ILE A 1 94 ? 9.591 10.565 -18.382 1.00 87.38 94 ILE A C 1
ATOM 787 O O . ILE A 1 94 ? 9.460 10.270 -19.572 1.00 87.38 94 ILE A O 1
ATOM 791 N N . GLY A 1 95 ? 9.162 11.733 -17.894 1.00 87.62 95 GLY A N 1
ATOM 792 C CA . GLY A 1 95 ? 8.391 12.687 -18.693 1.00 87.62 95 GLY A CA 1
ATOM 793 C C . GLY A 1 95 ? 7.061 12.082 -19.152 1.00 87.62 95 GLY A C 1
ATOM 794 O O . GLY A 1 95 ? 6.225 11.705 -18.330 1.00 87.62 95 GLY A O 1
ATOM 795 N N . GLU A 1 96 ? 6.870 11.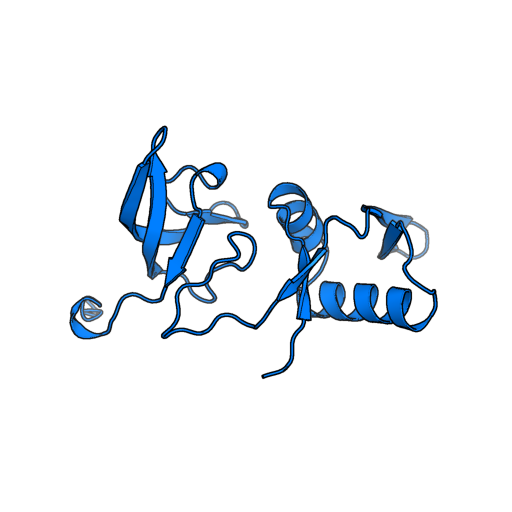982 -20.467 1.00 89.25 96 GLU A N 1
ATOM 796 C CA . GLU A 1 96 ? 5.679 11.377 -21.087 1.00 89.25 96 GLU A CA 1
ATOM 797 C C . GLU A 1 96 ? 5.846 9.886 -21.416 1.00 89.25 96 GLU A C 1
ATOM 799 O O . GLU A 1 96 ? 4.912 9.257 -21.908 1.00 89.25 96 GLU A O 1
ATOM 804 N N . ARG A 1 97 ? 7.024 9.305 -21.162 1.00 89.44 97 ARG A N 1
ATOM 805 C CA . ARG A 1 97 ? 7.335 7.911 -21.501 1.00 89.44 97 ARG A CA 1
ATOM 806 C C . ARG A 1 97 ? 7.387 7.032 -20.262 1.00 89.44 97 ARG A C 1
ATOM 808 O O . ARG A 1 97 ? 7.640 7.507 -19.156 1.00 89.44 97 ARG A O 1
ATOM 815 N N . SER A 1 98 ? 7.189 5.740 -20.486 1.00 90.75 98 SER A N 1
ATOM 816 C CA . SER A 1 98 ? 7.367 4.694 -19.485 1.00 90.75 98 SER A CA 1
ATOM 817 C C . SER A 1 98 ? 8.513 3.790 -19.913 1.00 90.75 98 SER A C 1
ATOM 819 O O . SER A 1 98 ? 8.562 3.357 -21.064 1.00 90.75 98 SER A O 1
ATOM 821 N N . GLU A 1 99 ? 9.423 3.501 -18.991 1.00 92.88 99 GLU A N 1
ATOM 822 C CA . GLU A 1 99 ? 10.565 2.620 -19.223 1.00 92.88 99 GLU A CA 1
ATOM 823 C C . GLU A 1 99 ? 10.569 1.475 -18.212 1.00 92.88 99 GLU A C 1
ATOM 825 O O . GLU A 1 99 ? 10.318 1.680 -17.022 1.00 92.88 99 GLU A O 1
ATOM 830 N N . VAL A 1 100 ? 10.865 0.264 -18.691 1.00 91.88 100 VAL A N 1
ATOM 831 C CA . VAL A 1 100 ? 11.044 -0.918 -17.842 1.00 91.88 100 VAL A CA 1
ATOM 832 C C . VAL A 1 100 ? 12.527 -1.099 -17.547 1.00 91.88 100 VAL A C 1
ATOM 834 O O . VAL A 1 100 ? 13.338 -1.174 -18.470 1.00 91.88 100 VAL A O 1
ATOM 837 N N . ARG A 1 101 ? 12.882 -1.214 -16.267 1.00 92.12 101 ARG A N 1
ATOM 838 C CA . ARG A 1 101 ? 14.261 -1.453 -15.813 1.00 92.12 101 ARG A CA 1
ATOM 839 C C . ARG A 1 101 ? 14.302 -2.313 -14.556 1.00 92.12 101 ARG A C 1
ATOM 841 O O . ARG A 1 101 ? 13.267 -2.606 -13.965 1.00 92.12 101 ARG A O 1
ATOM 848 N N . ILE A 1 102 ? 15.504 -2.726 -14.160 1.00 92.31 102 ILE A N 1
ATOM 849 C CA . ILE A 1 102 ? 15.723 -3.413 -12.885 1.00 92.31 102 ILE A CA 1
ATOM 850 C C . ILE A 1 102 ? 15.835 -2.353 -11.789 1.00 92.31 102 ILE A C 1
ATOM 852 O O . ILE A 1 102 ? 16.730 -1.512 -11.837 1.00 92.31 102 ILE A O 1
ATOM 856 N N . GLY A 1 103 ? 14.920 -2.402 -10.826 1.00 91.06 103 GLY A N 1
ATOM 857 C CA . GLY A 1 103 ? 14.930 -1.589 -9.615 1.00 91.06 103 GLY A CA 1
ATOM 858 C C . GLY A 1 103 ? 15.263 -2.435 -8.395 1.00 91.06 103 GLY A C 1
ATOM 859 O O . GLY A 1 103 ? 15.004 -3.640 -8.381 1.00 91.06 103 GLY A O 1
ATOM 860 N N . ARG A 1 104 ? 15.819 -1.811 -7.355 1.00 91.31 104 ARG A N 1
ATOM 861 C CA . ARG A 1 104 ? 16.090 -2.476 -6.077 1.00 91.31 104 ARG A CA 1
ATOM 862 C C . ARG A 1 104 ? 15.140 -1.960 -5.004 1.00 91.31 104 ARG A C 1
ATOM 864 O O . ARG A 1 104 ? 15.128 -0.767 -4.729 1.00 91.31 104 ARG A O 1
ATOM 871 N N . TRP A 1 105 ? 14.380 -2.862 -4.400 1.00 90.75 105 TRP A N 1
ATOM 872 C CA . TRP A 1 105 ? 13.557 -2.597 -3.225 1.00 90.75 105 TRP A CA 1
ATOM 873 C C . TRP A 1 105 ? 14.339 -2.929 -1.954 1.00 90.75 105 TRP A C 1
ATOM 875 O O . TRP A 1 105 ? 15.009 -3.966 -1.898 1.00 90.75 105 TRP A O 1
ATOM 885 N N . GLY A 1 106 ? 14.271 -2.064 -0.945 1.00 88.25 106 GLY A N 1
ATOM 886 C CA . GLY A 1 106 ? 14.944 -2.271 0.336 1.00 88.25 106 GLY A CA 1
ATOM 887 C C . GLY A 1 106 ? 14.341 -1.438 1.462 1.00 88.25 106 GLY A C 1
ATOM 888 O O . GLY A 1 106 ? 13.587 -0.503 1.206 1.00 88.25 106 GLY A O 1
ATOM 889 N N . ILE A 1 107 ? 14.682 -1.770 2.708 1.00 82.12 107 ILE A N 1
ATOM 890 C CA . ILE A 1 107 ? 14.315 -0.970 3.878 1.00 82.12 107 ILE A CA 1
ATOM 891 C C . ILE A 1 107 ? 15.453 0.010 4.184 1.00 82.12 107 ILE A C 1
ATOM 893 O O . ILE A 1 107 ? 16.569 -0.393 4.518 1.00 82.12 107 ILE A O 1
ATOM 897 N N . VAL A 1 108 ? 15.175 1.312 4.111 1.00 72.38 108 VAL A N 1
ATOM 898 C CA . VAL A 1 108 ? 16.131 2.382 4.432 1.00 72.38 108 VAL A CA 1
ATOM 899 C C . VAL A 1 108 ? 15.525 3.281 5.502 1.00 72.38 108 VAL A C 1
ATOM 901 O O . VAL A 1 108 ? 14.412 3.778 5.377 1.00 72.38 108 VAL A O 1
ATOM 904 N N . GLY A 1 109 ? 16.236 3.456 6.619 1.00 68.56 109 GLY A N 1
ATOM 905 C CA . GLY A 1 109 ? 15.741 4.273 7.736 1.00 68.56 109 GLY A CA 1
ATOM 906 C C . GLY A 1 109 ? 14.470 3.737 8.414 1.00 68.56 109 GLY A C 1
ATOM 907 O O . GLY A 1 109 ? 13.836 4.476 9.160 1.00 68.56 109 GLY A O 1
ATOM 908 N N . GLY A 1 110 ? 14.109 2.4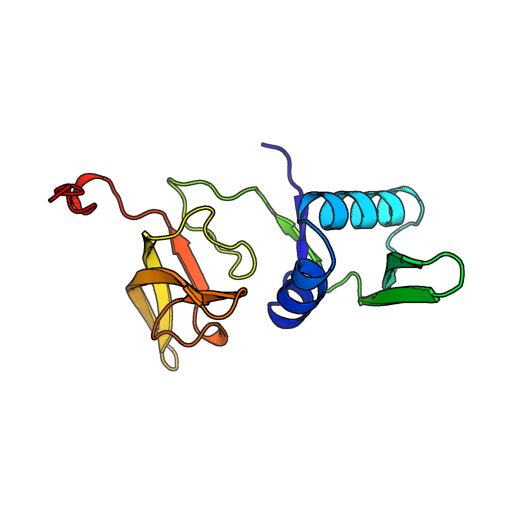70 8.178 1.00 70.06 110 GLY A N 1
ATOM 909 C CA . GLY A 1 110 ? 12.907 1.829 8.723 1.00 70.06 110 GLY A CA 1
ATOM 910 C C . GLY A 1 110 ? 11.681 1.883 7.808 1.00 70.06 110 GLY A C 1
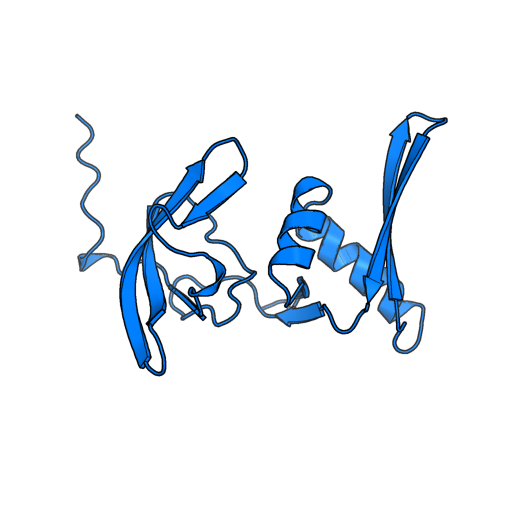ATOM 911 O O . GLY A 1 110 ? 10.696 1.213 8.103 1.00 70.06 110 GLY A O 1
ATOM 912 N N . ASP A 1 111 ? 11.756 2.606 6.689 1.00 72.94 111 ASP A N 1
ATOM 913 C CA . ASP A 1 111 ? 10.710 2.652 5.668 1.00 72.94 111 ASP A CA 1
ATOM 914 C C . ASP A 1 111 ? 11.165 1.869 4.419 1.00 72.94 111 ASP A C 1
ATOM 916 O O . ASP A 1 111 ? 12.348 1.841 4.077 1.00 72.94 111 ASP A O 1
ATOM 920 N N . GLY A 1 112 ? 10.231 1.199 3.740 1.00 79.31 112 GLY A N 1
ATOM 921 C CA . GLY A 1 112 ? 10.509 0.535 2.465 1.00 79.31 112 GLY A CA 1
ATOM 922 C C . GLY A 1 112 ? 10.578 1.544 1.319 1.00 79.31 112 GLY A C 1
ATOM 923 O O . GLY A 1 112 ? 9.662 2.355 1.164 1.00 79.31 112 GLY A O 1
ATOM 924 N N . GLU A 1 113 ? 11.625 1.475 0.499 1.00 85.44 113 GLU A N 1
ATOM 925 C CA . GLU A 1 113 ? 11.811 2.360 -0.652 1.00 85.44 113 GLU A CA 1
ATOM 926 C C . GLU A 1 113 ? 12.451 1.671 -1.867 1.00 85.44 113 GLU A C 1
ATOM 928 O O . GLU A 1 113 ? 13.192 0.685 -1.765 1.00 85.44 113 GLU A O 1
ATOM 933 N N . TRP A 1 114 ? 12.177 2.228 -3.051 1.00 87.75 114 TRP A N 1
ATOM 934 C CA . TRP A 1 114 ? 12.928 1.912 -4.264 1.00 87.75 114 TRP A CA 1
ATOM 935 C C . TRP A 1 114 ? 14.250 2.686 -4.265 1.00 87.75 114 TRP A C 1
ATOM 937 O O . TRP A 1 114 ? 14.283 3.902 -4.448 1.00 87.75 114 TRP A O 1
ATOM 947 N N . VAL A 1 115 ? 15.356 1.971 -4.071 1.00 86.38 115 VAL A N 1
ATOM 948 C CA . VAL A 1 115 ? 16.688 2.560 -3.902 1.00 86.38 115 VAL A CA 1
ATOM 949 C C . VAL A 1 115 ? 17.127 3.271 -5.181 1.00 86.38 115 VAL A C 1
ATOM 951 O O . VAL A 1 115 ? 17.271 2.648 -6.233 1.00 86.38 115 VAL A O 1
ATOM 954 N N . GLY A 1 116 ? 17.399 4.573 -5.068 1.00 83.38 116 GLY A N 1
ATOM 955 C CA . GLY A 1 116 ? 17.855 5.405 -6.186 1.00 83.38 116 GLY A CA 1
ATOM 956 C C . GLY A 1 116 ? 16.755 5.789 -7.178 1.00 83.38 116 GLY A C 1
ATOM 957 O O . GLY A 1 116 ? 17.056 6.383 -8.211 1.00 83.38 116 GLY A O 1
ATOM 958 N N . GLU A 1 117 ? 15.496 5.484 -6.864 1.00 84.44 117 GLU A N 1
ATOM 959 C CA . GLU A 1 117 ? 14.344 5.795 -7.698 1.00 84.44 117 GLU A CA 1
ATOM 960 C C . GLU A 1 117 ? 13.418 6.797 -7.013 1.00 84.44 117 GLU A C 1
ATOM 962 O O . GLU A 1 117 ? 13.262 6.822 -5.793 1.00 84.44 117 GLU A O 1
ATOM 967 N N . ILE A 1 118 ? 12.749 7.629 -7.809 1.00 82.25 118 ILE A N 1
ATOM 968 C CA . ILE A 1 118 ? 11.711 8.513 -7.284 1.00 82.25 118 ILE A CA 1
ATOM 969 C C . ILE A 1 118 ? 10.419 7.698 -7.194 1.00 82.25 118 ILE A C 1
ATOM 971 O O . ILE A 1 118 ? 9.810 7.407 -8.220 1.00 82.25 118 ILE A O 1
ATOM 975 N N . GLN A 1 119 ? 9.962 7.374 -5.977 1.00 79.50 119 GLN A N 1
ATOM 976 C CA . GLN A 1 119 ? 8.752 6.562 -5.739 1.00 79.50 119 GLN A CA 1
ATOM 977 C C . GLN A 1 119 ? 7.540 7.038 -6.559 1.00 79.50 119 GLN A C 1
ATOM 979 O O . GLN A 1 119 ? 6.816 6.229 -7.127 1.00 79.50 119 GLN A O 1
ATOM 984 N N . ALA A 1 120 ? 7.345 8.357 -6.664 1.00 78.62 120 ALA A N 1
ATOM 985 C CA . ALA A 1 120 ? 6.234 8.960 -7.405 1.00 78.62 120 ALA A CA 1
ATOM 986 C C . ALA A 1 120 ? 6.279 8.712 -8.927 1.00 78.62 120 ALA A C 1
ATOM 988 O O . ALA A 1 120 ? 5.301 8.979 -9.621 1.00 78.62 120 ALA A O 1
ATOM 989 N N . GLN A 1 121 ? 7.407 8.239 -9.457 1.00 85.81 121 GLN A N 1
ATOM 990 C CA . GLN A 1 121 ? 7.562 7.866 -10.860 1.00 85.81 121 GLN A CA 1
ATOM 991 C C . GLN A 1 121 ? 7.333 6.369 -11.094 1.00 85.81 121 GLN A C 1
ATOM 993 O O . GLN A 1 121 ? 7.198 5.965 -12.246 1.00 85.81 121 GLN A O 1
ATOM 998 N N . ILE A 1 122 ? 7.275 5.541 -10.048 1.00 87.06 122 ILE A N 1
ATOM 999 C CA . ILE A 1 122 ? 7.032 4.104 -10.185 1.00 87.06 122 ILE A CA 1
ATOM 1000 C C . ILE A 1 122 ? 5.561 3.875 -10.531 1.00 87.06 122 ILE A C 1
ATOM 1002 O O . ILE A 1 122 ? 4.667 4.303 -9.808 1.00 87.06 122 ILE A O 1
ATOM 1006 N N . GLN A 1 123 ? 5.315 3.196 -11.648 1.00 86.75 123 GLN A N 1
ATOM 1007 C CA . GLN A 1 123 ? 3.970 2.888 -12.144 1.00 86.75 123 GLN A CA 1
ATOM 1008 C C . GLN A 1 123 ? 3.558 1.440 -11.874 1.00 86.75 123 GLN A C 1
ATOM 1010 O O . GLN A 1 123 ? 2.381 1.110 -11.944 1.00 86.75 123 GLN A O 1
ATOM 1015 N N . GLY A 1 124 ? 4.526 0.575 -11.590 1.00 88.50 124 GLY A N 1
ATOM 1016 C CA . GLY A 1 124 ? 4.287 -0.826 -11.291 1.00 88.50 124 GLY A CA 1
ATOM 1017 C C . GLY A 1 124 ? 5.587 -1.603 -11.190 1.00 88.50 124 GLY A C 1
ATOM 1018 O O . GLY A 1 124 ? 6.649 -1.124 -11.599 1.00 88.50 124 GLY A O 1
ATOM 1019 N N . PHE A 1 125 ? 5.503 -2.815 -10.659 1.00 91.25 125 PHE A N 1
ATOM 1020 C CA . PHE A 1 125 ? 6.634 -3.736 -10.587 1.00 91.25 125 PHE A CA 1
ATOM 1021 C C . PHE A 1 125 ? 6.193 -5.178 -10.782 1.00 91.25 125 PHE A C 1
ATOM 1023 O O . PHE A 1 125 ? 5.010 -5.506 -10.719 1.00 91.25 125 PHE A O 1
ATOM 1030 N N . LYS A 1 126 ? 7.171 -6.036 -11.030 1.00 91.56 126 LYS A N 1
ATOM 1031 C CA . LYS A 1 126 ? 7.031 -7.478 -11.154 1.00 91.56 126 LYS A CA 1
ATOM 1032 C C . LYS A 1 126 ? 8.294 -8.129 -10.610 1.00 91.56 126 LYS A C 1
ATOM 1034 O O . LYS A 1 126 ? 9.383 -7.563 -10.723 1.00 91.56 126 LYS A O 1
ATOM 1039 N N . GLU A 1 127 ? 8.170 -9.330 -10.062 1.00 90.62 127 GLU A N 1
ATOM 1040 C CA . GLU A 1 127 ? 9.328 -10.126 -9.674 1.00 90.62 127 GLU A CA 1
ATOM 1041 C C . GLU A 1 127 ? 10.310 -10.265 -10.840 1.00 90.62 127 GLU A C 1
ATOM 1043 O O . GLU A 1 127 ? 9.920 -10.568 -11.975 1.00 90.62 127 GLU A O 1
ATOM 1048 N N . LEU A 1 128 ? 11.601 -10.096 -10.561 1.00 90.56 128 LEU A N 1
ATOM 1049 C CA . LEU A 1 128 ? 12.620 -10.380 -11.557 1.00 90.56 128 LEU A CA 1
ATOM 1050 C C . LEU A 1 128 ? 12.558 -11.876 -11.942 1.00 90.56 128 LEU A C 1
ATOM 1052 O O . LEU A 1 128 ? 12.670 -12.733 -11.060 1.00 90.56 128 LEU A O 1
ATOM 1056 N N . PRO A 1 129 ? 12.377 -12.236 -13.229 1.00 86.56 129 PRO A N 1
ATOM 1057 C CA . PRO A 1 129 ? 12.281 -13.638 -13.622 1.00 86.56 129 PRO A CA 1
ATOM 1058 C C . PRO A 1 129 ? 13.548 -14.419 -13.263 1.00 86.56 129 PRO A C 1
ATOM 1060 O O . PRO A 1 129 ? 14.655 -13.889 -13.360 1.00 86.56 129 PRO A O 1
ATOM 1063 N N . VAL A 1 130 ? 13.388 -15.700 -12.907 1.00 83.75 130 VAL A N 1
ATOM 1064 C CA . VAL A 1 130 ? 14.473 -16.588 -12.439 1.00 83.75 130 VAL A CA 1
ATOM 1065 C C . VAL A 1 130 ? 15.759 -16.510 -13.279 1.00 83.75 130 VAL A C 1
ATOM 1067 O O . VAL A 1 130 ? 16.815 -16.390 -12.666 1.00 83.75 130 VAL A O 1
ATOM 1070 N N . PRO A 1 131 ? 15.727 -16.490 -14.630 1.00 82.81 131 PRO A N 1
ATOM 1071 C CA . PRO A 1 131 ? 16.952 -16.412 -15.437 1.00 82.81 131 PRO A CA 1
ATOM 1072 C C . PRO A 1 131 ? 17.819 -15.170 -15.183 1.00 82.81 131 PRO A C 1
ATOM 1074 O O . PRO A 1 131 ? 18.999 -15.172 -15.517 1.00 82.81 131 PRO A O 1
ATOM 1077 N N . TYR A 1 132 ? 17.237 -14.107 -14.622 1.00 80.31 132 TYR A N 1
ATOM 1078 C CA . TYR A 1 132 ? 17.915 -12.842 -14.343 1.00 80.31 132 TYR A CA 1
ATOM 1079 C C . TYR A 1 132 ? 18.230 -12.649 -12.858 1.00 80.31 132 TYR A C 1
ATOM 1081 O O . TYR A 1 132 ? 18.985 -11.738 -12.517 1.00 80.31 132 TYR A O 1
ATOM 1089 N N . LYS A 1 133 ? 17.691 -13.497 -11.970 1.00 79.88 133 LYS A N 1
ATOM 1090 C CA . LYS A 1 133 ? 18.070 -13.491 -10.556 1.00 79.88 133 LYS A CA 1
ATOM 1091 C C . LYS A 1 133 ? 19.520 -13.961 -10.466 1.00 79.88 133 LYS A C 1
ATOM 1093 O O . LYS A 1 133 ? 19.824 -15.110 -10.778 1.00 79.88 133 LYS A O 1
ATOM 1098 N N . LYS A 1 134 ? 20.434 -13.080 -10.051 1.00 70.38 134 LYS A N 1
ATOM 1099 C CA . LYS A 1 134 ? 21.812 -13.491 -9.757 1.00 70.38 134 LYS A CA 1
ATOM 1100 C C . LYS A 1 134 ? 21.763 -14.557 -8.666 1.00 70.38 134 LYS A C 1
ATOM 1102 O O . LYS A 1 134 ? 21.144 -14.341 -7.624 1.00 70.38 134 LYS A O 1
ATOM 1107 N N . GLU A 1 135 ? 22.417 -15.694 -8.892 1.00 59.75 135 GLU A N 1
ATOM 1108 C CA . GLU A 1 135 ? 22.616 -16.679 -7.832 1.00 59.75 135 GLU A CA 1
ATOM 1109 C C . GLU A 1 135 ? 23.249 -15.962 -6.637 1.00 59.75 135 GLU A C 1
ATOM 1111 O O . GLU A 1 135 ? 24.293 -15.314 -6.777 1.00 59.75 135 GLU A O 1
ATOM 1116 N N . ARG A 1 136 ? 22.607 -16.038 -5.463 1.00 53.44 136 ARG A N 1
ATOM 1117 C CA . ARG A 1 136 ? 23.209 -15.582 -4.208 1.00 53.44 136 ARG A CA 1
ATOM 1118 C C . ARG A 1 136 ? 24.437 -16.452 -3.951 1.00 53.44 136 ARG A C 1
ATOM 1120 O O . ARG A 1 136 ? 24.340 -17.466 -3.262 1.00 53.44 136 ARG A O 1
ATOM 1127 N N . LYS A 1 137 ? 25.591 -16.066 -4.499 1.00 43.50 137 LYS A N 1
ATOM 1128 C CA . LYS A 1 137 ? 26.886 -16.578 -4.059 1.00 43.50 137 LYS A CA 1
ATOM 1129 C C . LYS A 1 137 ? 27.041 -16.143 -2.606 1.00 43.50 137 LYS A C 1
ATOM 1131 O O . LYS A 1 137 ? 27.387 -14.998 -2.338 1.00 43.50 137 LYS A O 1
ATOM 1136 N N . HIS A 1 138 ? 26.685 -17.037 -1.688 1.00 40.28 138 HIS A N 1
ATOM 1137 C CA . HIS A 1 138 ? 27.080 -16.931 -0.293 1.00 40.28 138 HIS A CA 1
ATOM 1138 C C . HIS A 1 138 ? 28.606 -17.042 -0.282 1.00 40.28 138 HIS A C 1
ATOM 1140 O O . HIS A 1 138 ? 29.148 -18.099 -0.608 1.00 40.28 138 HIS A O 1
ATOM 1146 N N . GLY A 1 139 ? 29.266 -15.914 -0.034 1.00 35.19 139 GLY A N 1
ATOM 1147 C CA . GLY A 1 139 ? 30.667 -15.846 0.364 1.00 35.19 139 GLY A CA 1
ATOM 1148 C C . GLY A 1 139 ? 30.746 -15.691 1.870 1.00 35.19 139 GLY A C 1
ATOM 1149 O O . GLY A 1 139 ? 29.835 -15.028 2.419 1.00 35.19 139 GLY A O 1
#

Organism: NCBI:txid762966

pLDDT: mean 84.45, std 10.24, range [35.19, 95.62]